Protein AF-A0A372REK7-F1 (afdb_monomer_lite)

pLDDT: mean 90.99, std 8.79, range [50.41, 97.0]

Foldseek 3Di:
DPDDDPLVVLLVVLVVCLVVVVVLVVQLVPDDSSVVSSVVSCVVPVCPPPPDDDDPVVVVVVVVVD

Secondary structure (DSSP, 8-state):
------HHHHHHHHHHTTT-HHHHHHHHTT-HHHHHHHHHHHHTSTTTT-SSPPPHHHHHHHHHT-

Structure (mmCIF, N/CA/C/O backbone):
data_AF-A0A372REK7-F1
#
_entry.id   AF-A0A372REK7-F1
#
loop_
_atom_site.group_PDB
_atom_site.id
_atom_site.type_symbol
_atom_site.label_atom_id
_atom_site.label_alt_id
_atom_site.label_comp_id
_atom_site.label_asym_id
_atom_site.label_entity_id
_atom_site.label_seq_id
_atom_site.pdbx_PDB_ins_code
_atom_site.Cartn_x
_atom_site.Cartn_y
_atom_site.Cartn_z
_atom_site.occupancy
_atom_site.B_iso_or_equiv
_atom_site.auth_seq_id
_atom_site.auth_comp_id
_atom_site.auth_asym_id
_atom_site.auth_atom_id
_atom_site.pdbx_PDB_model_num
ATOM 1 N N . MET A 1 1 ? -8.556 -17.163 11.585 1.00 50.41 1 MET A N 1
ATOM 2 C CA . MET A 1 1 ? -8.771 -17.107 10.124 1.00 50.41 1 MET A CA 1
ATOM 3 C C . MET A 1 1 ? -9.502 -15.803 9.846 1.00 50.41 1 MET A C 1
ATOM 5 O O . MET A 1 1 ? -10.593 -15.644 10.378 1.00 50.41 1 MET A O 1
ATOM 9 N N . ALA A 1 2 ? -8.904 -14.837 9.144 1.00 56.81 2 ALA A N 1
ATOM 10 C CA . ALA A 1 2 ? -9.681 -13.682 8.689 1.00 56.81 2 ALA A CA 1
ATOM 11 C C . ALA A 1 2 ? -10.712 -14.186 7.661 1.00 56.81 2 ALA A C 1
ATOM 13 O O . ALA A 1 2 ? -10.355 -15.054 6.858 1.00 56.81 2 ALA A O 1
ATOM 14 N N . PRO A 1 3 ? -11.973 -13.729 7.700 1.00 59.03 3 PRO A N 1
ATOM 15 C CA . PRO A 1 3 ? -12.958 -14.131 6.707 1.00 59.03 3 PRO A CA 1
ATOM 16 C C . PRO A 1 3 ? -12.462 -13.711 5.320 1.00 59.03 3 PRO A C 1
ATOM 18 O O . PRO A 1 3 ? -12.062 -12.564 5.116 1.00 59.03 3 PRO A O 1
ATOM 21 N N . ILE A 1 4 ? -12.445 -14.660 4.383 1.00 72.94 4 ILE A N 1
ATOM 22 C CA . ILE A 1 4 ? -12.088 -14.399 2.989 1.00 72.94 4 ILE A CA 1
ATOM 23 C C . ILE A 1 4 ? -13.319 -13.757 2.356 1.00 72.94 4 ILE A C 1
ATOM 25 O O . ILE A 1 4 ? -14.224 -14.448 1.894 1.00 72.94 4 ILE A O 1
ATOM 29 N N . LEU A 1 5 ? -13.390 -12.431 2.410 1.00 80.81 5 LEU A N 1
ATOM 30 C CA . LEU A 1 5 ? -14.303 -11.695 1.548 1.00 80.81 5 LEU A CA 1
ATOM 31 C C . LEU A 1 5 ? -13.832 -11.875 0.093 1.00 80.81 5 LEU A C 1
ATOM 33 O O . LEU A 1 5 ? -12.620 -11.868 -0.151 1.00 80.81 5 LEU A O 1
ATOM 37 N N . PRO A 1 6 ? -14.749 -12.051 -0.872 1.00 85.50 6 PRO A N 1
ATOM 38 C CA . PRO A 1 6 ? -14.408 -11.990 -2.288 1.00 85.50 6 PRO A CA 1
ATOM 39 C C . PRO A 1 6 ? -13.679 -10.685 -2.631 1.00 85.50 6 PRO A C 1
ATOM 41 O O . PRO A 1 6 ? -13.918 -9.652 -2.001 1.00 85.50 6 PRO A O 1
ATOM 44 N N . VAL A 1 7 ? -12.822 -10.724 -3.654 1.00 84.00 7 VAL A N 1
ATOM 45 C CA . VAL A 1 7 ? -12.092 -9.542 -4.154 1.00 84.00 7 VAL A CA 1
ATOM 46 C C . VAL A 1 7 ? -13.055 -8.396 -4.477 1.00 84.00 7 VAL A C 1
ATOM 48 O O . VAL A 1 7 ? -12.819 -7.267 -4.062 1.00 84.00 7 VAL A O 1
ATOM 51 N N . ASP A 1 8 ? -14.195 -8.703 -5.094 1.00 87.44 8 ASP A N 1
ATOM 52 C CA . ASP A 1 8 ? -15.219 -7.717 -5.456 1.00 87.44 8 ASP A CA 1
ATOM 53 C C . ASP A 1 8 ? -15.774 -6.966 -4.229 1.00 87.44 8 ASP A C 1
ATOM 55 O O . ASP A 1 8 ? -16.060 -5.772 -4.288 1.00 87.44 8 ASP A O 1
ATOM 59 N N . CYS A 1 9 ? -15.875 -7.639 -3.075 1.00 90.69 9 CYS A N 1
ATOM 60 C CA . CYS A 1 9 ? -16.296 -6.996 -1.830 1.00 90.69 9 CYS A CA 1
ATOM 61 C C . CYS A 1 9 ? -15.225 -6.039 -1.294 1.00 90.69 9 CYS A C 1
ATOM 63 O O . CYS A 1 9 ? -15.561 -4.972 -0.786 1.00 90.69 9 CYS A O 1
ATOM 65 N N . PHE A 1 10 ? -13.944 -6.402 -1.401 1.00 90.31 10 PHE A N 1
ATOM 66 C CA . PHE A 1 10 ? -12.847 -5.497 -1.053 1.00 90.31 10 PHE A CA 1
ATOM 67 C C . PHE A 1 10 ? -12.829 -4.271 -1.958 1.00 90.31 10 PHE A C 1
ATOM 69 O O . PHE A 1 10 ? -12.657 -3.157 -1.468 1.00 90.31 10 PHE A O 1
ATOM 76 N N . GLU A 1 11 ? -13.047 -4.463 -3.258 1.00 90.19 11 GLU A N 1
ATOM 77 C CA . GLU A 1 11 ? -13.087 -3.360 -4.207 1.00 90.19 11 GLU A CA 1
ATOM 78 C C . GLU A 1 11 ? -14.191 -2.357 -3.854 1.00 90.19 11 GLU A C 1
ATOM 80 O O . GLU A 1 11 ? -13.919 -1.159 -3.804 1.00 90.19 11 GLU A O 1
ATOM 85 N N . GLU A 1 12 ? -15.399 -2.825 -3.529 1.00 93.94 12 GLU A N 1
ATOM 86 C CA . GLU A 1 12 ? -16.498 -1.961 -3.078 1.00 93.94 12 GLU A CA 1
ATOM 87 C C . GLU A 1 12 ? -16.162 -1.205 -1.783 1.00 93.94 12 GLU A C 1
ATOM 89 O O . GLU A 1 12 ? -16.383 0.005 -1.697 1.00 93.94 12 GLU A O 1
ATOM 94 N N . ILE A 1 13 ? -15.563 -1.879 -0.793 1.00 94.12 13 ILE A N 1
ATOM 95 C CA . ILE A 1 13 ? -15.133 -1.241 0.463 1.00 94.12 13 ILE A CA 1
ATOM 96 C C . ILE A 1 13 ? -14.115 -0.127 0.181 1.00 94.12 13 ILE A C 1
ATOM 98 O O . ILE A 1 13 ? -14.274 0.999 0.653 1.00 94.12 13 ILE A O 1
ATOM 102 N N . PHE A 1 14 ? -13.069 -0.408 -0.598 1.00 94.81 14 PHE A N 1
ATOM 103 C CA . PHE A 1 14 ? -12.017 0.574 -0.870 1.00 94.81 14 PHE A CA 1
ATOM 104 C C . PHE A 1 14 ? -12.467 1.676 -1.831 1.00 94.81 14 PHE A C 1
ATOM 106 O O . PHE A 1 14 ? -11.993 2.807 -1.724 1.00 94.81 14 PHE A O 1
ATOM 113 N N . ARG A 1 15 ? -13.433 1.393 -2.712 1.00 94.81 15 ARG A N 1
ATOM 114 C CA . ARG A 1 15 ? -14.111 2.395 -3.543 1.00 94.81 15 ARG A CA 1
ATOM 115 C C . ARG A 1 15 ? -14.932 3.358 -2.692 1.00 94.81 15 ARG A C 1
ATOM 117 O O . ARG A 1 15 ? -14.857 4.561 -2.922 1.00 94.81 15 ARG A O 1
ATOM 124 N N . PHE A 1 16 ? -15.639 2.867 -1.674 1.00 96.62 16 PHE A N 1
ATOM 125 C CA . PHE A 1 16 ? -16.323 3.727 -0.704 1.00 96.62 16 PHE A CA 1
ATOM 126 C C . PHE A 1 16 ? -15.337 4.613 0.077 1.00 96.62 16 PHE A C 1
ATOM 128 O O . PHE A 1 16 ? -15.612 5.783 0.330 1.00 96.62 16 PHE A O 1
ATOM 135 N N . LEU A 1 17 ? -14.155 4.082 0.401 1.00 95.88 17 LEU A N 1
ATOM 136 C CA . LEU A 1 17 ? -13.092 4.798 1.113 1.00 95.88 17 LEU A CA 1
ATOM 137 C C . LEU A 1 17 ? -12.166 5.626 0.203 1.00 95.88 17 LEU A C 1
ATOM 139 O O . LEU A 1 17 ? -11.177 6.166 0.692 1.00 95.88 17 LEU A O 1
ATOM 143 N N . GLN A 1 18 ? -12.435 5.747 -1.103 1.00 93.50 18 GLN A N 1
ATOM 144 C CA . GLN A 1 18 ? -11.446 6.247 -2.072 1.00 93.50 18 GLN A CA 1
ATOM 145 C C . GLN A 1 18 ? -10.897 7.657 -1.769 1.00 93.50 18 GLN A C 1
ATOM 147 O O . GLN A 1 18 ? -9.733 7.936 -2.081 1.00 93.50 18 GLN A O 1
ATOM 152 N N . GLU A 1 19 ? -11.720 8.515 -1.156 1.00 93.50 19 GLU A N 1
ATOM 153 C CA . GLU A 1 19 ? -11.368 9.883 -0.746 1.00 93.50 19 GLU A CA 1
ATOM 154 C C . GLU A 1 19 ? -10.798 9.949 0.684 1.00 93.50 19 GLU A C 1
ATOM 156 O O . GLU A 1 19 ? -10.079 10.887 1.025 1.00 93.50 19 GLU A O 1
ATOM 161 N N . ASP A 1 20 ? -11.052 8.938 1.521 1.00 95.81 20 ASP A N 1
ATOM 162 C CA . ASP A 1 20 ? -10.480 8.832 2.866 1.00 95.81 20 ASP A CA 1
ATOM 163 C C . ASP A 1 20 ? -9.119 8.126 2.810 1.00 95.81 20 ASP A C 1
ATOM 165 O O . ASP A 1 20 ? -8.944 6.952 3.159 1.00 95.81 20 ASP A O 1
ATOM 169 N N . LYS A 1 21 ? -8.113 8.876 2.348 1.00 94.38 21 LYS A N 1
ATOM 170 C CA . LYS A 1 21 ? -6.739 8.376 2.217 1.00 94.38 21 LYS A CA 1
ATOM 171 C C . LYS A 1 21 ? -6.162 7.899 3.548 1.00 94.38 21 LYS A C 1
ATOM 173 O O . LYS A 1 21 ? -5.381 6.951 3.547 1.00 94.38 21 LYS A O 1
ATOM 178 N N . THR A 1 22 ? -6.548 8.503 4.671 1.00 95.44 22 THR A N 1
ATOM 179 C CA . THR A 1 22 ? -6.085 8.106 6.010 1.00 95.44 22 THR A CA 1
ATOM 180 C C . THR A 1 22 ? -6.584 6.708 6.373 1.00 95.44 22 THR A C 1
ATOM 182 O O . THR A 1 22 ? -5.804 5.866 6.835 1.00 95.44 22 THR A O 1
ATOM 185 N N . SER A 1 23 ? -7.861 6.424 6.104 1.00 96.50 23 SER A N 1
ATOM 186 C CA . SER A 1 23 ? -8.420 5.082 6.278 1.00 96.50 23 SER A CA 1
ATOM 187 C C . SER A 1 23 ? -7.779 4.081 5.317 1.00 96.50 23 SER A C 1
ATOM 189 O O . SER A 1 23 ? -7.370 3.005 5.753 1.00 96.50 23 SER A O 1
ATOM 191 N N . LEU A 1 24 ? -7.586 4.441 4.043 1.00 96.69 24 LEU A N 1
ATOM 192 C CA . LEU A 1 24 ? -6.878 3.585 3.080 1.00 96.69 24 LEU A CA 1
ATOM 193 C C . LEU A 1 24 ? -5.432 3.297 3.516 1.00 96.69 24 LEU A C 1
ATOM 195 O O . LEU A 1 24 ? -4.978 2.160 3.431 1.00 96.69 24 LEU A O 1
ATOM 199 N N . HIS A 1 25 ? -4.708 4.280 4.051 1.00 95.38 25 HIS A N 1
ATOM 200 C CA . HIS A 1 25 ? -3.369 4.059 4.599 1.00 95.38 25 HIS A CA 1
ATOM 201 C C . HIS A 1 25 ? -3.396 3.059 5.763 1.00 95.38 25 HIS A C 1
ATOM 203 O O . HIS A 1 25 ? -2.566 2.158 5.822 1.00 95.38 25 HIS A O 1
ATOM 209 N N . SER A 1 26 ? -4.376 3.156 6.662 1.00 96.44 26 SER A N 1
ATOM 210 C CA . SER A 1 26 ? -4.551 2.163 7.732 1.00 96.44 26 SER A CA 1
ATOM 211 C C . SER A 1 26 ? -4.844 0.763 7.174 1.00 96.44 26 SER A C 1
ATOM 213 O O . SER A 1 26 ? -4.301 -0.224 7.667 1.00 96.44 26 SER A O 1
ATOM 215 N N . CYS A 1 27 ? -5.642 0.675 6.105 1.00 95.44 27 CYS A N 1
ATOM 216 C CA . CYS A 1 27 ? -6.013 -0.579 5.448 1.00 95.44 27 CYS A CA 1
ATOM 217 C C . CYS A 1 27 ? -4.800 -1.347 4.899 1.00 95.44 27 CYS A C 1
ATOM 219 O O . CYS A 1 27 ? -4.743 -2.567 5.059 1.00 95.44 27 CYS A O 1
ATOM 221 N N . ILE A 1 28 ? -3.790 -0.671 4.329 1.00 95.56 28 ILE A N 1
ATOM 222 C CA . ILE A 1 28 ? -2.610 -1.373 3.781 1.00 95.56 28 ILE A CA 1
ATOM 223 C C . ILE A 1 28 ? -1.805 -2.110 4.857 1.00 95.56 28 ILE A C 1
ATOM 225 O O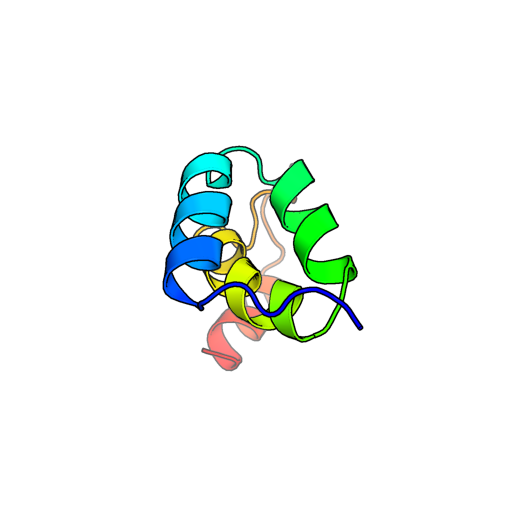 . ILE A 1 28 ? -1.095 -3.066 4.557 1.00 95.56 28 ILE A O 1
ATOM 229 N N . LEU A 1 29 ? -1.902 -1.658 6.109 1.00 96.31 29 LEU A N 1
ATOM 230 C CA . LEU A 1 29 ? -1.132 -2.184 7.234 1.00 96.31 29 LEU A CA 1
ATOM 231 C C . LEU A 1 29 ? -1.816 -3.375 7.919 1.00 96.31 29 LEU A C 1
ATOM 233 O O . LEU A 1 29 ? -1.207 -4.009 8.777 1.00 96.31 29 LEU A O 1
ATOM 237 N N . VAL A 1 30 ? -3.064 -3.699 7.554 1.00 94.62 30 VAL A N 1
ATOM 238 C CA . VAL A 1 30 ? -3.853 -4.756 8.209 1.00 94.62 30 VAL A CA 1
ATOM 239 C C . VAL A 1 30 ? -3.271 -6.144 7.931 1.00 94.62 30 VAL A C 1
ATOM 241 O O . VAL A 1 30 ? -3.010 -6.908 8.858 1.00 94.62 30 VAL A O 1
ATOM 244 N N . ASN A 1 31 ? -3.107 -6.504 6.655 1.00 93.25 31 ASN A N 1
ATOM 245 C CA . ASN A 1 31 ? -2.469 -7.743 6.206 1.00 93.25 31 ASN A CA 1
ATOM 246 C C . ASN A 1 31 ? -2.166 -7.680 4.697 1.00 93.25 31 AS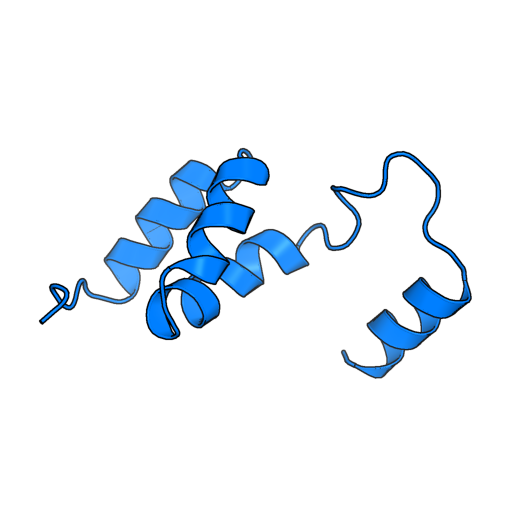N A C 1
ATOM 248 O O . ASN A 1 31 ? -2.537 -6.726 4.014 1.00 93.25 31 ASN A O 1
ATOM 252 N N . ARG A 1 32 ? -1.526 -8.731 4.163 1.00 92.50 32 ARG A N 1
ATOM 253 C CA . ARG A 1 32 ? -1.147 -8.821 2.744 1.00 92.50 32 ARG A CA 1
ATOM 254 C C . ARG A 1 32 ? -2.331 -8.668 1.781 1.00 92.50 32 ARG A C 1
ATOM 256 O O . ARG A 1 32 ? -2.204 -7.937 0.809 1.00 92.50 32 ARG A O 1
ATOM 263 N N . LEU A 1 33 ? -3.468 -9.305 2.066 1.00 91.00 33 LEU A N 1
ATOM 264 C CA . LEU A 1 33 ? -4.653 -9.240 1.205 1.00 91.00 33 LEU A CA 1
ATOM 265 C C . LEU A 1 33 ? -5.222 -7.816 1.145 1.00 91.00 33 LEU A C 1
ATOM 267 O O . LEU A 1 33 ? -5.530 -7.314 0.068 1.00 91.00 33 LEU A O 1
ATOM 271 N N . TRP A 1 34 ? -5.324 -7.145 2.294 1.00 93.56 34 TRP A N 1
ATOM 272 C CA . TRP A 1 34 ? -5.770 -5.754 2.351 1.00 93.56 34 TRP A CA 1
ATOM 273 C C . TRP A 1 34 ? -4.779 -4.822 1.653 1.00 93.56 34 TRP A C 1
ATOM 275 O O . TRP A 1 34 ? -5.204 -3.961 0.889 1.00 93.56 34 TRP A O 1
ATOM 285 N N . CYS A 1 35 ? -3.474 -5.025 1.850 1.00 94.12 35 CYS A N 1
ATOM 286 C CA . CYS A 1 35 ? -2.428 -4.271 1.162 1.00 94.12 35 CYS A CA 1
ATOM 287 C C . CYS A 1 35 ? -2.560 -4.369 -0.363 1.00 94.12 35 CYS A C 1
ATOM 289 O O . CYS A 1 35 ? -2.653 -3.340 -1.031 1.00 94.12 35 CYS A O 1
ATOM 291 N N . GLU A 1 36 ? -2.654 -5.589 -0.901 1.00 93.44 36 GLU A N 1
ATOM 292 C CA . GLU A 1 36 ? -2.761 -5.842 -2.344 1.00 93.44 36 GLU A CA 1
ATOM 293 C C . GLU A 1 36 ? -3.996 -5.167 -2.965 1.00 93.44 36 GLU A C 1
ATOM 295 O O . GLU A 1 36 ? -3.896 -4.573 -4.036 1.00 93.44 36 GLU A O 1
ATOM 300 N N . ASN A 1 37 ? -5.140 -5.184 -2.274 1.00 93.38 37 ASN A N 1
ATOM 301 C CA . ASN A 1 37 ? -6.383 -4.593 -2.782 1.00 93.38 37 ASN A CA 1
ATOM 302 C C . ASN A 1 37 ? -6.483 -3.073 -2.553 1.00 93.38 37 ASN A C 1
ATOM 304 O O . ASN A 1 37 ? -7.131 -2.375 -3.327 1.00 93.38 37 ASN A O 1
ATOM 308 N N . THR A 1 38 ? -5.840 -2.537 -1.513 1.00 95.44 38 THR A N 1
ATOM 309 C CA . THR A 1 38 ? -5.908 -1.104 -1.179 1.00 95.44 38 THR A CA 1
ATOM 310 C C . THR A 1 38 ? -4.877 -0.281 -1.946 1.00 95.44 38 THR A C 1
ATOM 312 O O . THR A 1 38 ? -5.143 0.868 -2.305 1.00 95.44 38 THR A O 1
ATOM 315 N N . ALA A 1 39 ? -3.692 -0.843 -2.212 1.00 94.19 39 ALA A N 1
ATOM 316 C CA . ALA A 1 39 ? -2.583 -0.120 -2.830 1.00 94.19 39 ALA A CA 1
ATOM 317 C C . ALA A 1 39 ? -2.983 0.644 -4.112 1.00 94.19 39 ALA A C 1
ATOM 319 O O . ALA A 1 39 ? -2.653 1.832 -4.195 1.00 94.19 39 ALA A O 1
ATOM 320 N N . PRO A 1 40 ? -3.748 0.071 -5.069 1.00 93.75 40 PRO A N 1
ATOM 321 C CA . PRO A 1 40 ? -4.164 0.791 -6.276 1.00 93.75 40 PRO A CA 1
ATOM 322 C C . PRO A 1 40 ? -4.919 2.101 -5.997 1.00 93.75 40 PRO A C 1
ATOM 324 O O . PRO A 1 40 ? -4.776 3.064 -6.747 1.00 93.75 40 PRO A O 1
ATOM 327 N N . PHE A 1 41 ? -5.691 2.178 -4.907 1.00 94.69 41 PHE A N 1
ATOM 328 C CA . PHE A 1 41 ? -6.456 3.374 -4.534 1.00 94.69 41 PHE A CA 1
ATOM 329 C C . PHE A 1 41 ? -5.569 4.508 -3.998 1.00 94.69 41 PHE A C 1
ATOM 331 O O . PHE A 1 41 ? -5.873 5.689 -4.208 1.00 94.69 41 PHE A O 1
ATOM 338 N N . LEU A 1 42 ? -4.458 4.168 -3.336 1.00 93.75 42 LEU A N 1
ATOM 339 C CA . LEU A 1 42 ? -3.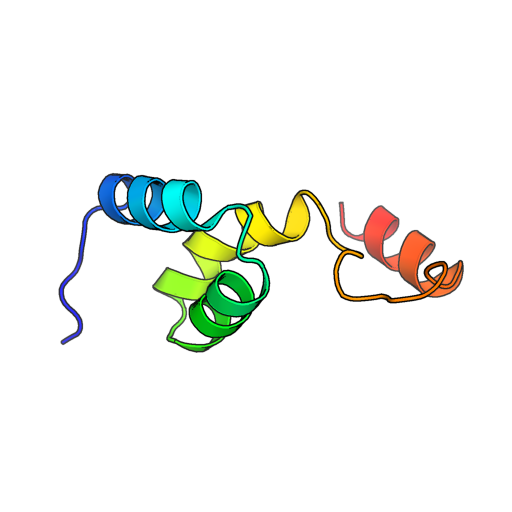450 5.136 -2.891 1.00 93.75 42 LEU A CA 1
ATOM 340 C C . LEU A 1 42 ? -2.567 5.596 -4.058 1.00 93.75 42 LEU A C 1
ATOM 342 O O . LEU A 1 42 ? -2.329 6.793 -4.209 1.00 93.75 42 LEU A O 1
ATOM 346 N N . TRP A 1 43 ? -2.156 4.674 -4.934 1.00 91.94 43 TRP A N 1
ATOM 347 C CA . TRP A 1 43 ? -1.294 4.973 -6.086 1.00 91.94 43 TRP A CA 1
ATOM 348 C C . TRP A 1 43 ? -1.943 5.876 -7.145 1.00 91.94 43 TRP A C 1
ATOM 350 O O . TRP A 1 43 ? -1.230 6.473 -7.944 1.00 91.94 43 TRP A O 1
ATOM 360 N N . ARG A 1 44 ? -3.272 6.063 -7.130 1.00 91.12 44 ARG A N 1
ATOM 361 C CA . ARG A 1 44 ? -3.946 7.098 -7.944 1.00 91.12 44 ARG A CA 1
ATOM 362 C C . ARG A 1 44 ? -3.509 8.522 -7.581 1.00 91.12 44 ARG A C 1
ATOM 364 O O . ARG A 1 44 ? -3.562 9.409 -8.426 1.00 91.12 44 ARG A O 1
ATOM 371 N N . GLN A 1 45 ? -3.102 8.748 -6.333 1.00 91.19 45 GLN A N 1
ATOM 372 C CA . GLN A 1 45 ? -2.609 10.030 -5.825 1.00 91.19 45 GLN A CA 1
ATOM 373 C C . GLN A 1 45 ? -1.406 9.776 -4.899 1.00 91.19 45 GLN A C 1
ATOM 375 O O . GLN 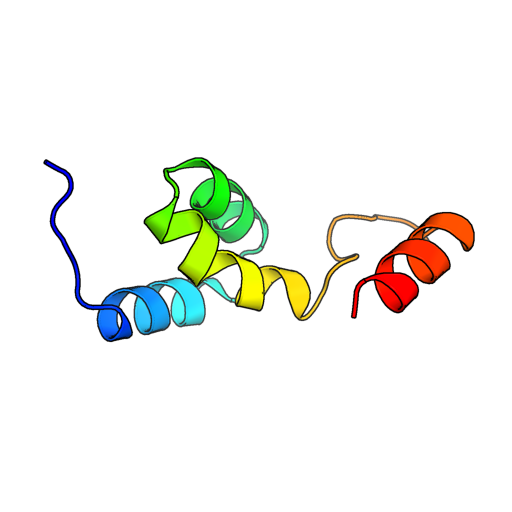A 1 45 ? -1.498 9.962 -3.684 1.00 91.19 45 GLN A O 1
ATOM 380 N N . PRO A 1 46 ? -0.255 9.358 -5.457 1.00 90.56 46 PRO A N 1
ATOM 381 C CA . PRO A 1 46 ? 0.877 8.827 -4.688 1.00 90.56 46 PRO A CA 1
ATOM 382 C C . PRO A 1 46 ? 1.524 9.861 -3.759 1.00 90.56 46 PRO A C 1
ATOM 384 O O . PRO A 1 46 ? 2.233 9.511 -2.820 1.00 90.56 46 PRO A O 1
ATOM 387 N N . PHE A 1 47 ? 1.268 11.145 -4.007 1.00 92.94 47 PHE A N 1
ATOM 388 C CA . PHE A 1 47 ? 1.828 12.262 -3.256 1.00 92.94 47 PHE A CA 1
ATOM 389 C C . PHE A 1 47 ? 0.811 12.959 -2.345 1.00 92.94 47 PHE A C 1
ATOM 391 O O . PHE A 1 47 ? 1.114 14.025 -1.824 1.00 92.94 47 PHE A O 1
ATOM 398 N N . PHE A 1 48 ?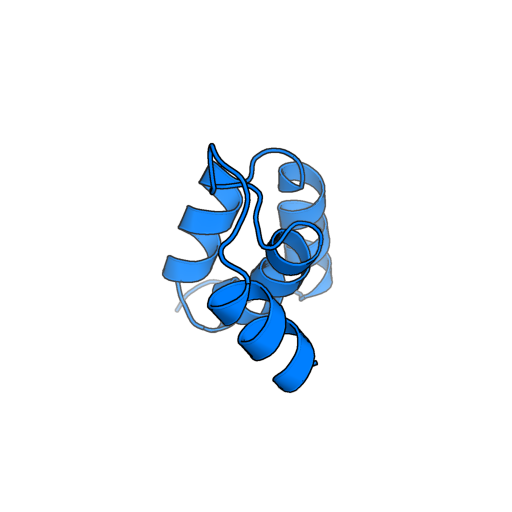 -0.375 12.375 -2.124 1.00 92.19 48 PHE A N 1
ATOM 399 C CA . PHE A 1 48 ? -1.455 12.999 -1.345 1.00 92.19 48 PHE A CA 1
ATOM 400 C C . PHE A 1 48 ? -1.023 13.452 0.060 1.00 92.19 48 PHE A C 1
ATOM 402 O O . PHE A 1 48 ? -1.402 14.526 0.513 1.00 92.19 48 PHE A O 1
ATOM 409 N N . PHE A 1 49 ? -0.201 12.654 0.747 1.00 89.81 49 PHE A N 1
ATOM 410 C CA . PHE A 1 49 ? 0.271 12.970 2.100 1.00 89.81 49 PHE A CA 1
ATOM 411 C C . PHE A 1 49 ? 1.436 13.967 2.139 1.00 89.81 49 PHE A C 1
ATOM 413 O O . PHE A 1 49 ? 1.869 14.368 3.219 1.00 89.81 49 PHE A O 1
ATOM 420 N N . ILE A 1 50 ? 1.968 14.365 0.983 1.00 91.56 50 ILE A N 1
ATOM 421 C CA . ILE A 1 50 ? 3.040 15.350 0.911 1.00 91.56 50 ILE A CA 1
ATOM 422 C C . ILE A 1 50 ? 2.378 16.730 0.918 1.00 91.56 50 ILE A C 1
ATOM 424 O O . ILE A 1 50 ? 1.859 17.189 -0.092 1.00 91.56 50 ILE A O 1
ATOM 428 N N . GLY A 1 51 ? 2.402 17.411 2.067 1.00 86.94 51 GLY A N 1
ATOM 429 C CA . GLY A 1 51 ? 1.865 18.775 2.220 1.00 86.94 51 GLY A CA 1
ATOM 430 C C . GLY A 1 51 ? 2.654 19.864 1.475 1.00 86.94 51 GLY A C 1
ATOM 431 O O . GLY A 1 51 ? 2.410 21.051 1.668 1.00 86.94 51 GLY A O 1
ATOM 432 N N . THR A 1 52 ? 3.630 19.468 0.660 1.00 92.00 52 THR A N 1
ATOM 433 C CA . THR A 1 52 ? 4.517 20.317 -0.138 1.00 92.00 52 THR A CA 1
ATOM 434 C C . THR A 1 52 ? 4.773 19.661 -1.495 1.00 92.00 52 THR A C 1
ATOM 436 O O . THR A 1 52 ? 4.334 18.545 -1.768 1.00 92.00 52 THR A O 1
ATOM 439 N N . THR A 1 53 ? 5.506 20.341 -2.375 1.00 91.81 53 THR A N 1
ATOM 440 C CA . THR A 1 53 ? 5.914 19.753 -3.652 1.00 91.81 53 THR A CA 1
ATOM 441 C C . THR A 1 53 ? 6.824 18.534 -3.421 1.00 91.81 53 THR A C 1
ATOM 443 O O . THR A 1 53 ? 7.831 18.660 -2.716 1.00 91.81 53 THR A O 1
ATOM 446 N N . PRO A 1 54 ? 6.528 17.363 -4.022 1.00 94.12 54 PRO A N 1
ATOM 447 C CA . PRO A 1 54 ? 7.394 16.190 -3.934 1.00 94.12 54 PRO A CA 1
ATOM 448 C C . PRO A 1 54 ? 8.792 16.489 -4.484 1.00 94.12 54 PRO A C 1
ATOM 450 O O . PRO A 1 54 ? 8.938 17.196 -5.481 1.00 94.12 54 PRO A O 1
ATOM 453 N N . SER A 1 55 ? 9.834 15.927 -3.863 1.00 94.94 55 SER A N 1
ATOM 454 C CA . SER A 1 55 ? 11.203 16.124 -4.359 1.00 94.94 55 SER A CA 1
ATOM 455 C C . SER A 1 55 ? 11.395 15.504 -5.748 1.00 94.94 55 SER A C 1
ATOM 457 O O . SER A 1 55 ? 10.858 14.435 -6.038 1.00 94.94 55 SER A O 1
ATOM 459 N N . GLU A 1 56 ? 12.234 16.122 -6.584 1.00 96.25 56 GLU A N 1
ATO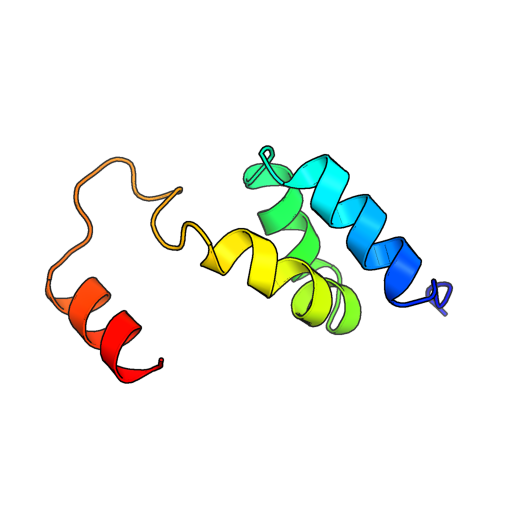M 460 C CA . GLU A 1 56 ? 12.566 15.600 -7.918 1.00 96.25 56 GLU A CA 1
ATOM 461 C C . GLU A 1 56 ? 13.076 14.153 -7.854 1.00 96.25 56 GLU A C 1
ATOM 463 O O . GLU A 1 56 ? 12.685 13.313 -8.661 1.00 96.25 56 GLU A O 1
ATOM 468 N N . LYS A 1 57 ? 13.909 13.836 -6.853 1.00 96.62 57 LYS A N 1
ATOM 469 C CA . LYS A 1 57 ? 14.424 12.480 -6.638 1.00 96.62 57 LYS A CA 1
ATOM 470 C C . LYS A 1 57 ? 13.292 11.480 -6.403 1.00 96.62 57 LYS A C 1
ATOM 472 O O . LYS A 1 57 ? 13.307 10.412 -7.005 1.00 96.62 57 LYS A O 1
ATOM 477 N N . LEU A 1 58 ? 12.311 11.834 -5.569 1.00 94.06 58 LEU A N 1
ATOM 478 C CA . LEU A 1 58 ? 11.154 10.982 -5.297 1.00 94.06 58 LEU A CA 1
ATOM 479 C C . LEU A 1 58 ? 10.309 10.767 -6.558 1.00 94.06 58 LEU A C 1
ATOM 481 O O . LEU A 1 58 ? 9.945 9.632 -6.851 1.00 94.06 58 LEU A O 1
ATOM 485 N N . ILE A 1 59 ? 10.051 11.830 -7.327 1.00 94.81 59 ILE A N 1
ATOM 486 C CA . ILE A 1 59 ? 9.312 11.744 -8.596 1.00 94.81 59 ILE A CA 1
ATOM 487 C C . ILE A 1 59 ? 10.051 10.834 -9.585 1.00 94.81 59 ILE A C 1
ATOM 489 O O . ILE A 1 59 ? 9.441 9.944 -10.170 1.00 94.81 59 ILE A O 1
ATOM 493 N N . ARG A 1 60 ? 11.370 11.008 -9.740 1.00 96.94 60 ARG A N 1
ATOM 494 C CA . ARG A 1 60 ? 12.202 10.164 -10.612 1.00 96.94 60 ARG A CA 1
ATOM 495 C C . ARG A 1 60 ? 12.162 8.696 -10.197 1.00 96.94 60 ARG A C 1
ATOM 497 O O . ARG A 1 60 ? 11.995 7.841 -11.059 1.00 96.94 60 ARG A O 1
ATOM 504 N N . THR A 1 61 ? 12.295 8.402 -8.903 1.00 95.81 61 THR A N 1
ATOM 505 C CA . THR A 1 61 ? 12.197 7.027 -8.394 1.00 95.81 61 THR A CA 1
ATOM 506 C C . THR A 1 61 ? 10.814 6.440 -8.655 1.00 95.81 61 THR A C 1
ATOM 508 O O . THR A 1 61 ? 10.729 5.329 -9.165 1.00 95.81 61 THR A O 1
ATOM 511 N N . TYR A 1 62 ? 9.744 7.191 -8.380 1.00 92.56 62 TYR A N 1
ATOM 512 C CA . TYR A 1 62 ? 8.379 6.750 -8.663 1.00 92.56 62 TYR A CA 1
ATOM 513 C C . TYR A 1 62 ? 8.200 6.386 -10.142 1.00 92.56 62 TYR A C 1
ATOM 515 O O . TYR A 1 62 ? 7.795 5.269 -10.439 1.00 92.56 62 TYR A O 1
ATOM 523 N N . ILE A 1 63 ? 8.597 7.277 -11.059 1.00 94.50 63 ILE A N 1
ATOM 524 C CA . ILE A 1 63 ? 8.514 7.042 -12.509 1.00 94.50 63 ILE A CA 1
ATOM 525 C C . ILE A 1 63 ? 9.352 5.830 -12.940 1.00 94.50 63 ILE A C 1
ATOM 527 O O . ILE A 1 63 ? 8.932 5.099 -13.824 1.00 94.50 63 ILE A O 1
ATOM 531 N N . SER A 1 64 ? 10.514 5.589 -12.324 1.00 97.00 64 SER A N 1
ATOM 532 C CA . SER A 1 64 ? 11.366 4.439 -12.673 1.00 97.00 64 SER A CA 1
ATOM 533 C C . SER A 1 64 ? 10.803 3.075 -12.257 1.00 97.00 64 SER A C 1
ATOM 535 O O . SER A 1 64 ? 11.309 2.053 -12.713 1.00 97.00 64 SER A O 1
ATOM 537 N N . CYS A 1 65 ? 9.814 3.058 -11.360 1.00 88.88 65 CYS A N 1
ATOM 538 C CA . CYS A 1 65 ? 9.171 1.844 -10.857 1.00 88.88 65 CYS A CA 1
ATOM 539 C C . CYS A 1 65 ? 7.786 1.588 -11.476 1.00 88.88 65 CYS A C 1
ATOM 541 O O . CYS A 1 65 ? 7.161 0.590 -11.116 1.00 88.88 65 CYS A O 1
ATOM 543 N N . LEU A 1 66 ? 7.311 2.488 -12.346 1.00 85.62 66 LEU A N 1
ATOM 544 C CA . LEU A 1 66 ? 6.135 2.283 -13.198 1.00 85.62 66 LEU A CA 1
ATOM 545 C C . LEU A 1 66 ? 6.511 1.436 -14.417 1.00 85.62 66 LEU A C 1
ATOM 547 O O . LEU A 1 66 ? 5.670 0.596 -14.802 1.00 85.62 66 LEU A O 1
#

Sequence (66 aa):
MAPILPVDCFEEIFRFLQEDKTSLHSCILVNRLWCENTAPFLWRQPFFFIGTTPSEKLIRTYISCL

Radius of gyration: 13.66 Å; chains: 1; bounding box: 31×37×23 Å